Protein AF-A0A098LAG1-F1 (afdb_monomer_lite)

Secondary structure (DSSP, 8-state):
---HHHHHHHHHHHHHHHHHHHHHT---HHHHHHHHHHTT---S-HHHHS-HHHHHHHHHHHHHT-SEEEETTEEEETTT--B-

Sequence (84 aa):
MKSKKWILIVSVLLIAAGVLYFFVFRLTKSKAIKIITEAGNSSANLQSGFETDYLIAWAKGTKAGTSTFEYNGNIYNTKGGKKI

Structure (mmCIF, N/CA/C/O backbone):
data_AF-A0A098LAG1-F1
#
_entry.id   AF-A0A098LAG1-F1
#
loop_
_atom_site.group_PDB
_atom_site.id
_atom_site.type_symbol
_atom_site.label_atom_id
_atom_site.label_alt_id
_atom_site.label_comp_id
_atom_site.label_asym_id
_atom_site.label_entity_id
_atom_site.label_seq_id
_atom_site.pdbx_PDB_ins_code
_atom_site.Cartn_x
_atom_site.Cartn_y
_atom_site.Cartn_z
_atom_site.occupancy
_atom_site.B_iso_or_equiv
_atom_site.auth_seq_id
_atom_site.auth_comp_id
_atom_site.auth_asym_id
_atom_site.auth_atom_id
_atom_site.pdbx_PDB_model_num
ATOM 1 N N . MET A 1 1 ? -42.317 10.171 -10.966 1.00 53.59 1 MET A N 1
ATOM 2 C CA . MET A 1 1 ? -41.409 9.445 -11.889 1.00 53.59 1 MET A CA 1
ATOM 3 C C . MET A 1 1 ? -40.247 10.357 -12.266 1.00 53.59 1 MET A C 1
ATOM 5 O O . MET A 1 1 ? -40.492 11.384 -12.884 1.00 53.59 1 MET A O 1
ATOM 9 N N . LYS A 1 2 ? -39.003 10.052 -11.862 1.00 53.50 2 LYS A N 1
ATOM 10 C CA . LYS A 1 2 ? -37.830 10.841 -12.293 1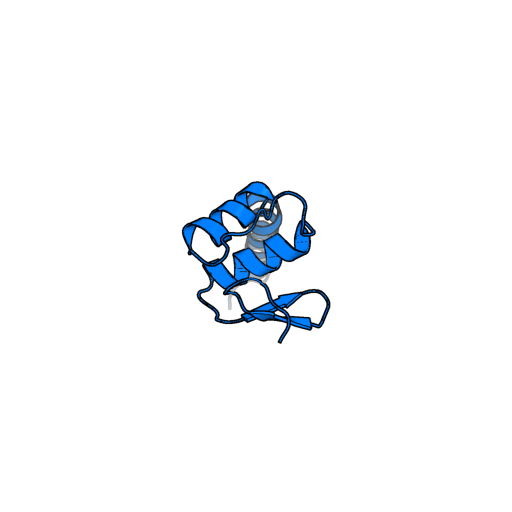.00 53.50 2 LYS A CA 1
ATOM 11 C C . LYS A 1 2 ? -37.576 10.579 -13.782 1.00 53.50 2 LYS A C 1
ATOM 13 O O . LYS A 1 2 ? -37.621 9.431 -14.219 1.00 53.50 2 LYS A O 1
ATOM 18 N N . SER A 1 3 ? -37.382 11.638 -14.566 1.00 65.88 3 SER A N 1
ATOM 19 C CA . SER A 1 3 ? -37.251 11.538 -16.022 1.00 65.88 3 SER A CA 1
ATOM 20 C C . SER A 1 3 ? -35.960 10.808 -16.411 1.00 65.88 3 SER A C 1
ATOM 22 O O . SER A 1 3 ? -34.928 10.956 -15.756 1.00 65.88 3 SER A O 1
ATOM 24 N N . LYS A 1 4 ? -35.993 10.034 -17.504 1.00 66.50 4 LYS A N 1
ATOM 25 C CA . LYS A 1 4 ? -34.838 9.252 -17.994 1.00 66.50 4 LYS A CA 1
ATOM 26 C C . LYS A 1 4 ? -33.573 10.108 -18.203 1.00 66.50 4 LYS A C 1
ATOM 28 O O . LYS A 1 4 ? -32.465 9.616 -18.023 1.00 66.50 4 LYS A O 1
ATOM 33 N N . LYS A 1 5 ? -33.739 11.406 -18.498 1.00 69.69 5 LYS A N 1
ATOM 34 C CA . LYS A 1 5 ? -32.647 12.389 -18.639 1.00 69.69 5 LYS A CA 1
ATOM 35 C C . LYS A 1 5 ? -31.901 12.646 -17.322 1.00 69.69 5 LYS A C 1
ATOM 37 O O . LYS A 1 5 ? -30.687 12.803 -17.331 1.00 69.69 5 LYS A O 1
ATOM 42 N N . TRP A 1 6 ? -32.608 12.635 -16.193 1.00 70.25 6 TRP A N 1
ATOM 43 C CA . TRP A 1 6 ? -32.022 12.844 -14.865 1.00 70.25 6 TRP A CA 1
ATOM 44 C C . TRP A 1 6 ? -31.154 11.663 -14.420 1.00 70.25 6 TRP A C 1
ATOM 46 O O . TRP A 1 6 ? -30.098 11.858 -13.829 1.00 70.25 6 TRP A O 1
ATOM 56 N N . ILE A 1 7 ? -31.573 10.439 -14.751 1.00 69.56 7 ILE A N 1
ATOM 57 C CA . ILE A 1 7 ? -30.809 9.216 -14.457 1.00 69.56 7 ILE A CA 1
ATOM 58 C C . ILE A 1 7 ? -29.484 9.225 -15.232 1.00 69.56 7 ILE A C 1
ATOM 60 O O . ILE A 1 7 ? -28.433 8.964 -14.658 1.00 69.56 7 ILE A O 1
ATOM 64 N N . LEU A 1 8 ? -29.525 9.621 -16.507 1.00 72.62 8 LEU A N 1
ATOM 65 C CA . LEU A 1 8 ? -28.344 9.719 -17.368 1.00 72.62 8 LEU A CA 1
ATOM 66 C C . LEU A 1 8 ? -27.309 10.731 -16.850 1.00 72.62 8 LEU A C 1
ATOM 68 O O . LEU A 1 8 ? -26.122 10.420 -16.807 1.00 72.62 8 LEU A O 1
ATOM 72 N N . ILE A 1 9 ? -27.749 11.909 -16.399 1.00 71.69 9 ILE A N 1
ATOM 73 C CA . ILE A 1 9 ? -26.857 12.948 -15.854 1.00 71.69 9 ILE A CA 1
ATOM 74 C C . ILE A 1 9 ? -26.163 12.465 -14.572 1.00 71.69 9 ILE A C 1
ATOM 76 O O . ILE A 1 9 ? -24.953 12.634 -14.421 1.00 71.69 9 ILE A O 1
ATOM 80 N N . VAL A 1 10 ? -26.905 11.816 -13.670 1.00 71.44 10 VAL A N 1
ATOM 81 C CA . VAL A 1 10 ? -26.345 11.271 -12.423 1.00 71.44 10 VAL A CA 1
ATOM 82 C C . VAL A 1 10 ? -25.341 10.152 -12.711 1.00 71.44 10 VAL A C 1
ATOM 84 O O . VAL A 1 10 ? -24.274 10.118 -12.099 1.00 71.44 10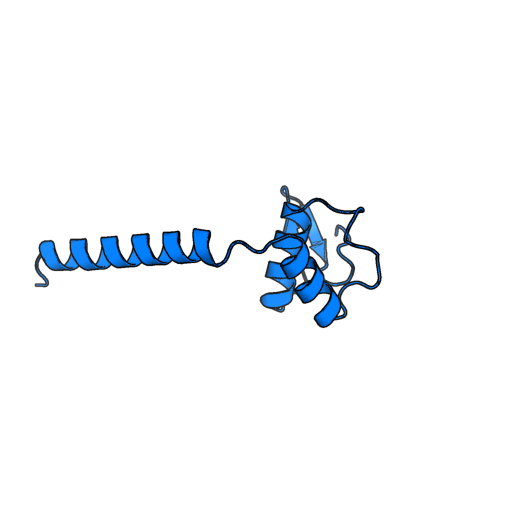 VAL A O 1
ATOM 87 N N . SER A 1 11 ? -25.629 9.274 -13.674 1.00 66.56 11 SER A N 1
ATOM 88 C CA . SER A 1 11 ? -24.701 8.213 -14.079 1.00 66.56 11 SER A CA 1
ATOM 89 C C . SER A 1 11 ? -23.402 8.765 -14.669 1.00 66.56 11 SER A C 1
ATOM 91 O O . SER A 1 11 ? -22.328 8.300 -14.299 1.00 66.56 11 SER A O 1
ATOM 93 N N . VAL A 1 12 ? -23.470 9.783 -15.531 1.00 74.50 12 VAL A N 1
ATOM 94 C CA . VAL A 1 12 ? -22.270 10.415 -16.109 1.00 74.50 12 VAL A CA 1
ATOM 95 C C . VAL A 1 12 ? -21.426 11.099 -15.030 1.00 74.50 12 VAL A C 1
ATOM 97 O O . VAL A 1 12 ? -20.206 10.960 -15.040 1.00 74.50 12 VAL A O 1
ATOM 100 N N . LEU A 1 13 ? -22.053 11.768 -14.057 1.00 68.12 13 LEU A N 1
ATOM 101 C CA . LEU A 1 13 ? -21.352 12.387 -12.925 1.00 68.12 13 LEU A CA 1
ATOM 102 C C . LEU A 1 13 ? -20.653 11.360 -12.025 1.00 68.12 13 LEU A C 1
ATOM 104 O O . LEU A 1 13 ? -19.518 11.588 -11.611 1.00 68.12 13 LEU A O 1
ATOM 108 N N . LEU A 1 14 ? -21.288 10.217 -11.757 1.00 66.12 14 LEU A N 1
ATOM 109 C CA . LEU A 1 14 ? -20.685 9.136 -10.970 1.00 66.12 14 LEU A CA 1
ATOM 110 C C . LEU A 1 14 ? -19.495 8.492 -11.687 1.00 66.12 14 LEU A C 1
ATOM 112 O O . LEU A 1 14 ? -18.463 8.245 -11.064 1.00 66.12 14 LEU A O 1
ATOM 116 N N . ILE A 1 15 ? -19.606 8.267 -12.999 1.00 71.19 15 ILE A N 1
ATOM 117 C CA . ILE A 1 15 ? -18.506 7.729 -13.809 1.00 71.19 15 ILE A CA 1
ATOM 118 C C . ILE A 1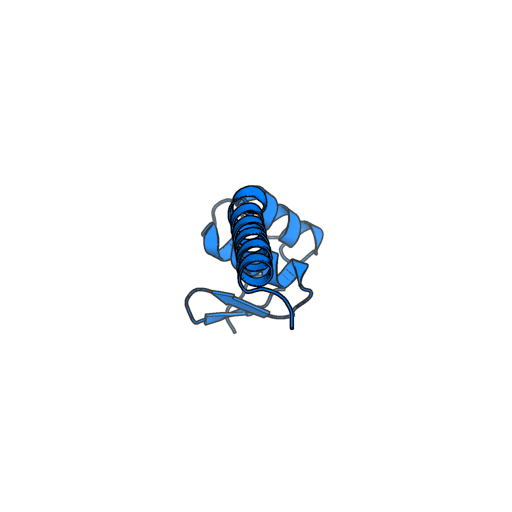 15 ? -17.357 8.739 -13.865 1.00 71.19 15 ILE A C 1
ATOM 120 O O . ILE A 1 15 ? -16.211 8.371 -13.623 1.00 71.19 15 ILE A O 1
ATOM 124 N N . ALA A 1 16 ? -17.654 10.018 -14.108 1.00 61.88 16 ALA A N 1
ATOM 125 C CA . ALA A 1 16 ? -16.650 11.074 -14.130 1.00 61.88 16 ALA A CA 1
ATOM 126 C C . ALA A 1 16 ? -15.930 11.197 -12.781 1.00 61.88 16 ALA A C 1
ATOM 128 O O . ALA A 1 16 ? -14.706 11.260 -12.764 1.00 61.88 16 ALA A O 1
ATOM 129 N N . ALA A 1 17 ? -16.647 11.142 -11.654 1.00 59.69 17 ALA A N 1
ATOM 130 C CA . ALA A 1 17 ? -16.048 11.155 -10.321 1.00 59.69 17 ALA A CA 1
ATOM 131 C C . ALA A 1 17 ? -15.172 9.917 -10.057 1.00 59.69 17 ALA A C 1
ATOM 133 O O . ALA A 1 17 ? -14.080 10.048 -9.504 1.00 59.69 17 ALA A O 1
ATOM 134 N N . GLY A 1 18 ? -15.607 8.730 -10.492 1.00 62.06 18 GLY A N 1
ATOM 135 C CA . GLY A 1 18 ? -14.825 7.496 -10.387 1.00 62.06 18 GLY A CA 1
ATOM 136 C C . GLY A 1 18 ? -13.535 7.540 -11.211 1.00 62.06 18 GLY A C 1
ATOM 137 O O . GLY A 1 18 ? -12.472 7.161 -10.721 1.00 62.06 18 GLY A O 1
ATOM 138 N N . VAL A 1 19 ? -13.601 8.077 -12.431 1.00 59.91 19 VAL A N 1
ATOM 139 C CA . VAL A 1 19 ? -12.434 8.278 -13.303 1.00 59.91 19 VAL A CA 1
ATOM 140 C C . VAL A 1 19 ? -11.509 9.352 -12.726 1.00 59.91 19 VAL A C 1
ATOM 142 O O . VAL A 1 19 ? -10.299 9.146 -12.666 1.00 59.91 19 VAL A O 1
ATOM 145 N N . LEU A 1 20 ? -12.045 10.467 -12.225 1.00 52.25 20 LEU A N 1
ATOM 146 C CA . LEU A 1 20 ? -11.243 11.530 -11.616 1.00 52.25 20 LEU A CA 1
ATOM 147 C C . LEU A 1 20 ? -10.550 11.042 -10.339 1.00 52.25 20 LEU A C 1
ATOM 149 O O . LEU A 1 20 ? -9.377 11.333 -10.137 1.00 52.25 20 LEU A O 1
ATOM 153 N N . TYR A 1 21 ? -11.219 10.228 -9.521 1.00 57.72 21 TYR A N 1
ATOM 154 C CA . TYR A 1 21 ? -10.594 9.534 -8.396 1.00 57.72 21 TYR A CA 1
ATOM 155 C C . TYR A 1 21 ? -9.474 8.601 -8.877 1.00 57.72 21 TYR A C 1
ATOM 157 O O . TYR A 1 21 ? -8.368 8.639 -8.346 1.00 57.72 21 TYR A O 1
ATOM 165 N N . PHE A 1 22 ? -9.706 7.825 -9.935 1.00 55.75 22 PHE A N 1
ATOM 166 C CA . PHE A 1 22 ? -8.695 6.929 -10.496 1.00 55.75 22 PHE A CA 1
ATOM 167 C C . PHE A 1 22 ? -7.449 7.672 -11.013 1.00 55.75 22 PHE A C 1
ATOM 169 O O . PHE A 1 22 ? -6.331 7.203 -10.802 1.00 55.75 22 PHE A O 1
ATOM 176 N N . PHE A 1 23 ? -7.613 8.840 -11.644 1.00 51.62 23 PHE A N 1
ATOM 177 C CA . PHE A 1 23 ? -6.504 9.628 -12.196 1.00 51.62 23 PHE A CA 1
ATOM 178 C C . PHE A 1 23 ? -5.827 10.556 -11.172 1.00 51.62 23 PHE A C 1
ATOM 180 O O . PHE A 1 23 ? -4.600 10.650 -11.163 1.00 51.62 23 PHE A O 1
ATOM 187 N N . VAL A 1 24 ? -6.579 11.205 -10.277 1.00 53.03 24 VAL A N 1
ATOM 188 C CA . VAL A 1 24 ? -6.050 12.161 -9.281 1.00 53.03 24 VAL A CA 1
ATOM 189 C C . VAL A 1 24 ? -5.479 11.450 -8.049 1.00 53.03 24 VAL A C 1
ATOM 191 O O . VAL A 1 24 ? -4.477 11.894 -7.487 1.00 53.03 24 VAL A O 1
ATOM 194 N N . PHE A 1 25 ? -6.055 10.313 -7.646 1.00 58.44 25 PHE A N 1
ATOM 195 C CA . PHE A 1 25 ? -5.584 9.505 -6.515 1.00 58.44 25 PHE A CA 1
ATOM 196 C C . PHE A 1 25 ? -4.697 8.325 -6.926 1.00 58.44 25 PHE A C 1
ATOM 198 O O . PHE A 1 25 ? -4.554 7.378 -6.148 1.00 58.44 25 PHE A O 1
ATOM 205 N N . ARG A 1 26 ? -4.030 8.367 -8.092 1.00 68.06 26 ARG A N 1
ATOM 206 C CA . ARG A 1 26 ? -2.923 7.431 -8.347 1.00 68.06 26 ARG A CA 1
ATOM 207 C C . ARG A 1 26 ? -1.885 7.598 -7.236 1.00 68.06 26 ARG A C 1
ATOM 209 O O . ARG A 1 26 ? -1.129 8.572 -7.197 1.00 68.06 26 ARG A O 1
ATOM 216 N N . LEU A 1 27 ? -1.876 6.652 -6.297 1.00 74.50 27 LEU A N 1
ATOM 217 C CA . LEU A 1 27 ? -0.804 6.537 -5.327 1.00 74.50 27 LEU A CA 1
ATOM 218 C C . LEU A 1 27 ? 0.473 6.290 -6.120 1.00 74.50 27 LEU A C 1
ATOM 220 O O . LEU A 1 27 ? 0.599 5.293 -6.821 1.00 74.50 27 LEU A O 1
ATOM 224 N N . THR A 1 28 ? 1.414 7.216 -6.021 1.00 86.62 28 THR A N 1
ATOM 225 C CA . THR A 1 28 ? 2.763 6.991 -6.525 1.00 86.62 28 THR A CA 1
ATOM 226 C C . THR A 1 28 ? 3.516 6.096 -5.549 1.00 86.62 28 THR A C 1
ATOM 228 O O . THR A 1 28 ? 3.189 6.057 -4.359 1.00 86.62 28 THR A O 1
ATOM 231 N N . LYS A 1 29 ? 4.575 5.430 -6.025 1.00 87.88 29 LYS A N 1
ATOM 232 C CA . LYS A 1 29 ? 5.458 4.608 -5.183 1.00 87.88 29 LYS A CA 1
ATOM 233 C C . LYS A 1 29 ? 5.893 5.347 -3.912 1.00 87.88 29 LYS A C 1
ATOM 235 O O . LYS A 1 29 ? 5.751 4.828 -2.814 1.00 87.88 29 LYS A O 1
ATOM 240 N N . SER A 1 30 ? 6.335 6.598 -4.055 1.00 88.81 30 SER A N 1
ATOM 241 C CA . SER A 1 30 ? 6.766 7.433 -2.926 1.00 88.81 30 SER A CA 1
ATOM 242 C C . SER A 1 30 ? 5.641 7.705 -1.914 1.00 88.81 30 SER A C 1
ATOM 244 O O . SER A 1 30 ? 5.862 7.574 -0.712 1.00 88.81 30 SER A O 1
ATOM 246 N N . LYS A 1 31 ? 4.417 8.011 -2.374 1.00 89.31 31 LYS A N 1
ATOM 247 C CA . LYS A 1 31 ? 3.262 8.208 -1.478 1.00 89.31 31 LYS A CA 1
ATOM 248 C C . LYS A 1 31 ? 2.873 6.916 -0.760 1.00 89.31 31 LYS A C 1
ATOM 250 O O . LYS A 1 31 ? 2.529 6.961 0.415 1.00 89.31 31 LYS A O 1
ATOM 255 N N . ALA A 1 32 ? 2.933 5.785 -1.459 1.00 90.75 32 ALA A N 1
ATOM 256 C CA . ALA A 1 32 ? 2.653 4.479 -0.879 1.00 90.75 32 ALA A CA 1
ATOM 257 C C . ALA A 1 32 ? 3.650 4.133 0.235 1.00 90.75 32 ALA A C 1
ATOM 259 O O . ALA A 1 32 ? 3.235 3.812 1.344 1.00 90.75 32 ALA A O 1
ATOM 260 N N . ILE A 1 33 ? 4.950 4.303 -0.028 1.00 91.62 33 ILE A N 1
ATOM 261 C CA . ILE A 1 33 ? 6.010 4.115 0.973 1.00 91.62 33 ILE A CA 1
ATOM 262 C C . ILE A 1 33 ? 5.768 5.017 2.182 1.00 91.62 33 ILE A C 1
ATOM 264 O O . ILE A 1 33 ? 5.763 4.527 3.304 1.00 91.62 33 ILE A O 1
ATOM 268 N N . LYS A 1 34 ? 5.489 6.308 1.956 1.00 91.81 34 LYS A N 1
ATOM 269 C CA . LYS A 1 34 ? 5.214 7.263 3.035 1.00 91.81 34 LYS A CA 1
ATOM 270 C C . LYS A 1 34 ? 4.077 6.788 3.946 1.00 91.81 34 LYS A C 1
ATOM 272 O O . LYS A 1 34 ? 4.264 6.754 5.153 1.00 91.81 34 LYS A O 1
ATOM 277 N N . ILE A 1 35 ? 2.953 6.349 3.377 1.00 91.06 35 ILE A N 1
ATOM 278 C CA . ILE A 1 35 ? 1.805 5.834 4.146 1.00 91.06 35 ILE A CA 1
ATOM 279 C C . ILE A 1 35 ? 2.189 4.610 4.987 1.00 91.06 35 ILE A C 1
ATOM 281 O O . ILE A 1 35 ? 1.811 4.520 6.153 1.00 91.06 35 ILE A O 1
ATOM 285 N N . ILE A 1 36 ? 2.935 3.665 4.410 1.00 91.62 36 ILE A N 1
ATOM 286 C CA . ILE A 1 36 ? 3.351 2.440 5.106 1.00 91.62 36 ILE A CA 1
ATOM 287 C C . ILE A 1 36 ? 4.306 2.776 6.261 1.00 91.62 36 ILE A C 1
ATOM 289 O O . ILE A 1 36 ? 4.146 2.256 7.366 1.00 91.62 36 ILE A O 1
ATOM 293 N N . THR A 1 37 ? 5.282 3.655 6.023 1.00 91.12 37 THR A N 1
ATOM 294 C CA . THR A 1 37 ? 6.281 4.046 7.024 1.00 91.12 37 THR A CA 1
ATOM 295 C C . THR A 1 37 ? 5.674 4.900 8.138 1.00 91.12 37 THR A C 1
ATOM 297 O O . THR A 1 37 ? 5.948 4.640 9.305 1.00 91.12 37 THR A O 1
ATOM 300 N N . GLU A 1 38 ? 4.815 5.873 7.817 1.00 91.31 38 GLU A N 1
ATOM 301 C CA . GLU A 1 38 ? 4.131 6.715 8.816 1.00 91.31 38 GLU A CA 1
ATOM 302 C C . GLU A 1 38 ? 3.209 5.897 9.727 1.00 91.31 38 GLU A C 1
ATOM 304 O O . GLU A 1 38 ? 3.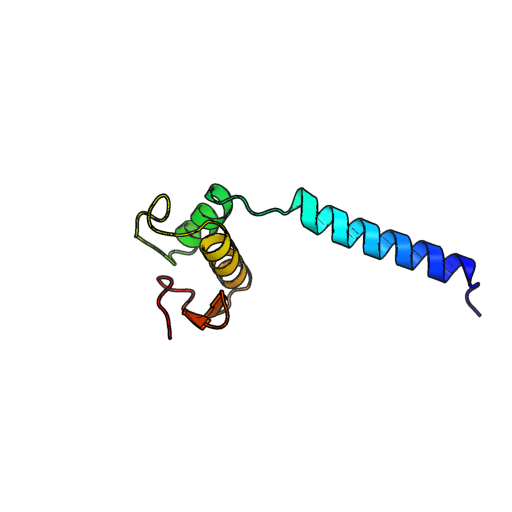085 6.200 10.910 1.00 91.31 38 GLU A O 1
ATOM 309 N N . ALA A 1 39 ? 2.613 4.820 9.209 1.00 88.06 39 ALA A N 1
ATOM 310 C CA . ALA A 1 39 ? 1.828 3.883 10.008 1.00 88.06 39 ALA A CA 1
ATOM 311 C C . ALA A 1 39 ? 2.682 2.923 10.865 1.00 88.06 39 ALA A C 1
ATOM 313 O O . ALA A 1 39 ? 2.127 2.063 11.545 1.00 88.06 39 ALA A O 1
ATOM 314 N N . GLY A 1 40 ? 4.017 3.008 10.808 1.00 89.12 40 GLY A N 1
ATOM 315 C CA . GLY A 1 40 ? 4.924 2.102 11.522 1.00 89.12 40 GLY A CA 1
ATOM 316 C C . GLY A 1 40 ? 4.904 0.663 10.995 1.00 89.12 40 GLY A C 1
ATOM 317 O O . GLY A 1 40 ? 5.370 -0.256 11.664 1.00 89.12 40 GLY A O 1
ATOM 318 N N . ASN A 1 41 ? 4.362 0.449 9.795 1.00 87.38 41 ASN A N 1
ATOM 319 C CA . ASN A 1 41 ? 4.149 -0.879 9.231 1.00 87.38 41 ASN A CA 1
ATOM 320 C C . ASN A 1 41 ? 5.384 -1.443 8.517 1.00 87.38 41 ASN A C 1
ATOM 322 O O . ASN A 1 41 ? 5.397 -2.626 8.182 1.00 87.38 41 ASN A O 1
ATOM 326 N N . SER A 1 42 ? 6.426 -0.640 8.293 1.00 83.81 42 SER A N 1
ATOM 327 C CA . SER A 1 42 ? 7.708 -1.109 7.767 1.00 83.81 42 SER A CA 1
ATOM 328 C C . SER A 1 42 ? 8.872 -0.273 8.291 1.00 83.81 42 SER A C 1
ATOM 330 O O . SER A 1 42 ? 8.801 0.954 8.317 1.00 83.81 42 SER A O 1
ATOM 332 N N . SER A 1 43 ? 9.965 -0.951 8.639 1.00 72.06 43 SER A N 1
ATOM 333 C CA . SER A 1 43 ? 11.285 -0.370 8.915 1.00 72.06 43 SER A CA 1
ATOM 334 C C . SER A 1 43 ? 12.300 -0.644 7.794 1.00 72.06 43 SER A C 1
ATOM 336 O O . SER A 1 43 ? 13.452 -0.224 7.884 1.00 72.06 43 SER A O 1
ATOM 338 N N . ALA A 1 44 ? 11.893 -1.360 6.740 1.00 75.12 44 ALA A N 1
ATOM 339 C CA . ALA A 1 44 ? 12.764 -1.769 5.643 1.00 75.12 44 ALA A CA 1
ATOM 340 C C . ALA A 1 44 ? 12.882 -0.685 4.559 1.00 75.12 44 ALA A C 1
ATOM 342 O O . ALA A 1 44 ? 11.983 0.138 4.377 1.00 75.12 44 ALA A O 1
ATOM 343 N N . ASN A 1 45 ? 13.964 -0.726 3.773 1.00 81.44 45 ASN A N 1
ATOM 344 C CA . ASN A 1 45 ? 14.115 0.141 2.605 1.00 81.44 45 ASN A CA 1
ATOM 345 C C . ASN A 1 45 ? 13.177 -0.313 1.468 1.00 81.44 45 ASN A C 1
ATOM 347 O O . ASN A 1 45 ? 13.532 -1.132 0.620 1.00 81.44 45 ASN A O 1
ATOM 351 N N . LEU A 1 46 ? 11.954 0.224 1.462 1.00 85.50 46 LEU A N 1
ATOM 352 C CA . LEU A 1 46 ? 10.899 -0.122 0.503 1.00 85.50 46 LEU A CA 1
ATOM 353 C C . LEU A 1 46 ? 11.150 0.419 -0.919 1.00 85.50 46 LEU A C 1
ATOM 355 O O . LEU A 1 46 ? 10.451 0.038 -1.859 1.00 85.50 46 LEU A O 1
ATOM 359 N N . GLN A 1 47 ? 12.134 1.306 -1.099 1.00 81.69 47 GLN A N 1
ATOM 360 C CA . GLN A 1 47 ? 12.366 2.020 -2.357 1.00 81.69 47 GLN A CA 1
ATOM 361 C C . GLN A 1 47 ? 12.825 1.088 -3.494 1.00 81.69 47 GLN A C 1
ATOM 363 O O . GLN A 1 47 ? 12.410 1.281 -4.639 1.00 81.69 47 GLN A O 1
ATOM 368 N N . SER A 1 48 ? 13.644 0.074 -3.199 1.00 80.25 48 SER A N 1
ATOM 369 C CA . SER A 1 48 ? 14.247 -0.828 -4.197 1.00 80.25 48 SER A CA 1
ATOM 370 C C . SER A 1 48 ? 13.819 -2.294 -4.076 1.00 80.25 48 SER A C 1
ATOM 372 O O . SER A 1 48 ? 13.989 -3.036 -5.035 1.00 80.25 48 SER A O 1
ATOM 374 N N . GLY A 1 49 ? 13.244 -2.714 -2.944 1.00 80.88 49 GLY A N 1
ATOM 375 C CA . GLY A 1 49 ? 12.918 -4.126 -2.694 1.00 80.88 49 GLY A CA 1
ATOM 376 C C . GLY A 1 49 ? 11.546 -4.588 -3.187 1.00 80.88 49 GLY A C 1
ATOM 377 O O . GLY A 1 49 ? 11.278 -5.784 -3.192 1.00 80.88 49 GLY A O 1
ATOM 378 N N . PHE A 1 50 ? 10.668 -3.658 -3.573 1.00 87.75 50 PHE A N 1
ATOM 379 C CA . PHE A 1 50 ? 9.275 -3.973 -3.883 1.00 87.75 50 PHE A CA 1
ATOM 380 C C . PHE A 1 50 ? 8.779 -3.272 -5.143 1.00 87.75 50 PHE A C 1
ATOM 382 O O . PHE A 1 50 ? 9.154 -2.128 -5.454 1.00 87.75 50 PHE A O 1
ATOM 389 N N . GLU A 1 51 ? 7.883 -3.968 -5.838 1.00 90.19 51 GLU A N 1
ATOM 390 C CA . GLU A 1 51 ? 7.157 -3.440 -6.983 1.00 90.19 51 GLU A CA 1
ATOM 391 C C . GLU A 1 51 ? 6.217 -2.304 -6.575 1.00 90.19 51 GLU A C 1
ATOM 393 O O . GLU A 1 51 ? 5.687 -2.254 -5.463 1.00 90.19 51 GLU A O 1
ATOM 398 N N . TH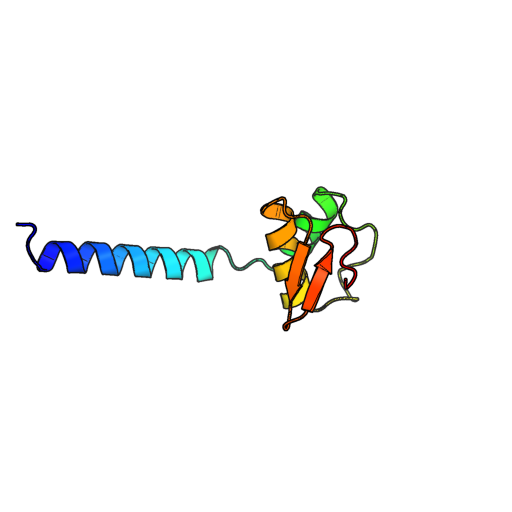R A 1 52 ? 5.996 -1.370 -7.498 1.00 89.50 52 THR A N 1
ATOM 399 C CA . THR A 1 52 ? 5.135 -0.208 -7.253 1.00 89.50 52 THR A CA 1
ATOM 400 C C . THR A 1 52 ? 3.709 -0.631 -6.910 1.00 89.50 52 THR A C 1
ATOM 402 O O . THR A 1 52 ? 3.155 -0.134 -5.932 1.00 89.50 52 THR A O 1
ATOM 405 N N . ASP A 1 53 ? 3.136 -1.577 -7.655 1.00 89.12 53 ASP A N 1
ATOM 406 C CA . ASP A 1 53 ? 1.754 -2.018 -7.444 1.00 89.12 53 ASP A CA 1
ATOM 407 C C . ASP A 1 53 ? 1.581 -2.777 -6.126 1.00 89.12 53 ASP A C 1
ATOM 409 O O . ASP A 1 53 ? 0.572 -2.595 -5.442 1.00 89.12 53 ASP A O 1
ATOM 413 N N . TYR A 1 54 ? 2.603 -3.534 -5.713 1.00 91.81 54 TYR A N 1
ATOM 414 C CA . TYR A 1 54 ? 2.649 -4.160 -4.393 1.00 91.81 54 TYR A CA 1
ATOM 415 C C . TYR A 1 54 ? 2.581 -3.116 -3.278 1.00 91.81 54 TYR A C 1
ATOM 417 O O . TYR A 1 54 ? 1.741 -3.197 -2.382 1.00 91.81 54 TYR A O 1
ATOM 425 N N . LEU A 1 55 ? 3.427 -2.086 -3.358 1.00 93.00 55 LEU A N 1
ATOM 426 C CA . LEU A 1 55 ? 3.449 -1.006 -2.373 1.00 93.00 55 LEU A CA 1
ATOM 427 C C . LEU A 1 55 ? 2.134 -0.228 -2.362 1.00 93.00 55 LEU A C 1
ATOM 429 O O . LEU A 1 55 ? 1.663 0.161 -1.298 1.00 93.00 55 LEU A O 1
ATOM 433 N N . ILE A 1 56 ? 1.509 -0.019 -3.522 1.00 91.50 56 ILE A N 1
ATOM 434 C CA . ILE A 1 56 ? 0.199 0.629 -3.611 1.00 91.50 56 ILE A CA 1
ATOM 435 C C . ILE A 1 56 ? -0.878 -0.223 -2.931 1.00 91.50 56 ILE A C 1
ATOM 437 O O . ILE A 1 56 ? -1.685 0.326 -2.179 1.00 91.50 56 ILE A O 1
ATOM 441 N N . ALA A 1 57 ? -0.908 -1.537 -3.170 1.00 90.69 57 ALA A N 1
ATOM 442 C CA . ALA A 1 57 ? -1.852 -2.449 -2.523 1.00 90.69 57 ALA A CA 1
ATOM 443 C C . ALA A 1 57 ? -1.660 -2.462 -0.999 1.00 90.69 57 ALA A C 1
ATOM 445 O O . ALA A 1 57 ? -2.625 -2.302 -0.247 1.00 90.69 57 ALA A O 1
ATOM 446 N N . TRP A 1 58 ? -0.408 -2.529 -0.549 1.00 92.44 58 TRP A N 1
ATOM 447 C CA . TRP A 1 58 ? -0.054 -2.463 0.863 1.00 92.44 58 TRP A CA 1
ATOM 448 C C . TRP A 1 58 ? -0.492 -1.137 1.495 1.00 92.44 58 TRP A C 1
ATOM 450 O O . TRP A 1 58 ? -1.222 -1.129 2.487 1.00 92.44 58 TRP A O 1
ATOM 460 N N . ALA A 1 59 ? -0.143 -0.003 0.887 1.00 91.38 59 ALA A N 1
ATOM 461 C CA . ALA A 1 59 ? -0.521 1.317 1.380 1.00 91.38 59 ALA A CA 1
ATOM 462 C C . ALA A 1 59 ? -2.044 1.513 1.440 1.00 91.38 59 ALA A C 1
ATOM 464 O O . ALA A 1 59 ? -2.540 2.171 2.355 1.00 91.38 59 ALA A O 1
ATOM 465 N N . LYS A 1 60 ? -2.802 0.927 0.502 1.00 89.19 60 LYS A N 1
ATOM 466 C CA . LYS A 1 60 ? -4.272 0.920 0.547 1.00 89.19 60 LYS A CA 1
ATOM 467 C C . LYS A 1 60 ? -4.793 0.156 1.764 1.00 89.19 60 LYS A C 1
ATOM 469 O O . LYS A 1 60 ? -5.617 0.712 2.484 1.00 89.19 60 LYS A O 1
ATOM 474 N N . GLY A 1 61 ? -4.288 -1.052 2.023 1.00 87.88 61 GLY A N 1
ATOM 475 C CA . GLY A 1 61 ? -4.651 -1.826 3.218 1.00 87.88 61 GLY A CA 1
ATOM 476 C C . GLY A 1 61 ? -4.292 -1.094 4.514 1.00 87.88 61 GLY A C 1
ATOM 477 O O . GLY A 1 61 ? -5.124 -0.939 5.404 1.00 87.88 61 GLY A O 1
ATOM 478 N N . THR A 1 62 ? -3.088 -0.518 4.578 1.00 89.50 62 THR A N 1
ATOM 479 C CA . THR A 1 62 ? -2.649 0.320 5.703 1.00 89.50 62 THR A CA 1
ATOM 480 C C . THR A 1 62 ? -3.579 1.509 5.936 1.00 89.50 62 THR A C 1
ATOM 482 O O . THR A 1 62 ? -4.012 1.729 7.062 1.00 89.50 62 THR A O 1
ATOM 485 N N . LYS A 1 63 ? -3.934 2.256 4.885 1.00 87.06 63 LYS A N 1
ATOM 486 C CA . LYS A 1 63 ? -4.834 3.411 4.999 1.00 87.06 63 LYS A CA 1
ATOM 487 C C . LYS A 1 63 ? -6.258 3.008 5.394 1.00 87.06 63 LYS A C 1
ATOM 489 O O . LYS A 1 63 ? -6.932 3.771 6.077 1.00 87.06 63 LYS A O 1
ATOM 494 N N . ALA A 1 64 ? -6.708 1.830 4.969 1.00 85.12 64 ALA A N 1
ATOM 495 C CA . ALA A 1 64 ? -7.995 1.264 5.360 1.00 85.12 64 ALA A CA 1
ATOM 496 C C . ALA A 1 64 ? -8.003 0.714 6.801 1.00 85.12 64 ALA A C 1
ATOM 498 O O . ALA A 1 64 ? -9.069 0.374 7.305 1.00 85.12 64 ALA A O 1
ATOM 499 N N . GLY A 1 65 ? -6.843 0.623 7.465 1.00 84.19 65 GLY A N 1
ATOM 500 C CA . GLY A 1 65 ? -6.722 0.065 8.813 1.00 84.19 65 GLY A CA 1
ATOM 501 C C . GLY A 1 65 ? -6.900 -1.454 8.869 1.00 84.19 65 GLY A C 1
ATOM 502 O O . GLY A 1 65 ? -7.180 -1.997 9.936 1.00 84.19 65 GLY A O 1
ATOM 503 N N . THR A 1 66 ? -6.761 -2.155 7.740 1.00 86.50 66 THR A N 1
ATOM 504 C CA . THR A 1 66 ? -6.883 -3.616 7.692 1.00 86.50 66 THR A CA 1
ATOM 505 C C . THR A 1 66 ? -5.595 -4.282 8.177 1.00 86.50 66 THR A C 1
ATOM 507 O O . THR A 1 66 ? -4.498 -3.732 8.058 1.00 86.50 66 THR A O 1
ATOM 510 N N . SER A 1 67 ? -5.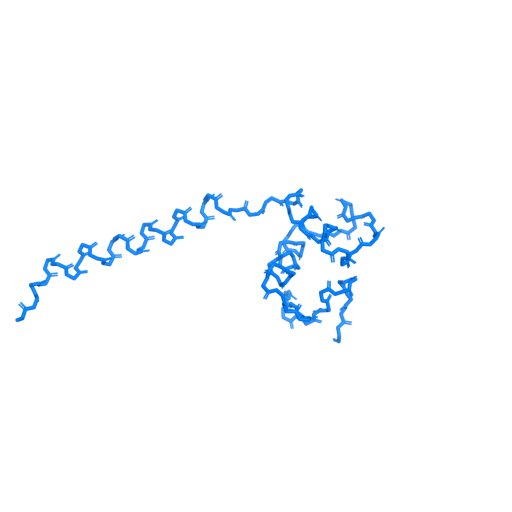701 -5.492 8.731 1.00 89.19 67 SER A N 1
ATOM 511 C CA . SER A 1 67 ? -4.538 -6.309 9.117 1.00 89.19 67 SER A CA 1
ATOM 512 C C . SER A 1 67 ? -3.878 -7.009 7.925 1.00 89.19 67 SER A C 1
ATOM 514 O O . SER A 1 67 ? -2.741 -7.466 8.025 1.00 89.19 67 SER A O 1
ATOM 516 N N . THR A 1 68 ? -4.574 -7.085 6.791 1.00 90.38 68 THR A N 1
ATOM 517 C CA . THR A 1 68 ? -4.106 -7.758 5.579 1.00 90.38 68 THR A CA 1
ATOM 518 C C . THR A 1 68 ? -4.415 -6.954 4.320 1.00 90.38 68 THR A C 1
ATOM 520 O O . THR A 1 68 ? -5.258 -6.052 4.323 1.00 90.38 68 THR A O 1
ATOM 523 N N . PHE A 1 69 ? -3.712 -7.271 3.239 1.00 89.69 69 PHE A N 1
ATOM 524 C CA . PHE A 1 69 ? -4.004 -6.800 1.890 1.00 89.69 69 PHE A CA 1
ATOM 525 C C . PHE A 1 69 ? -3.744 -7.919 0.882 1.00 89.69 69 PHE A C 1
ATOM 527 O O . PHE A 1 69 ? -2.919 -8.802 1.116 1.00 89.69 69 PHE A O 1
ATOM 534 N N . GLU A 1 70 ? -4.452 -7.876 -0.240 1.00 87.69 70 GLU A N 1
ATOM 535 C CA . GLU A 1 70 ? -4.264 -8.823 -1.333 1.00 87.69 70 GLU A CA 1
ATOM 536 C C . GLU A 1 70 ? -3.383 -8.207 -2.421 1.00 87.69 70 GLU A C 1
ATOM 538 O O . GLU A 1 70 ? -3.522 -7.030 -2.769 1.00 87.69 70 GLU A O 1
ATOM 543 N N . TYR A 1 71 ? -2.482 -9.010 -2.974 1.00 90.25 71 TYR A N 1
ATOM 544 C CA . TYR A 1 71 ? -1.716 -8.664 -4.158 1.00 90.25 71 TYR A CA 1
ATOM 545 C C . TYR A 1 71 ? -1.434 -9.920 -4.986 1.00 90.25 71 TYR A C 1
ATOM 547 O O . TYR A 1 71 ? -0.973 -10.934 -4.465 1.00 90.25 71 TYR A O 1
ATOM 555 N N . ASN A 1 72 ? -1.711 -9.854 -6.289 1.00 90.38 72 ASN A N 1
ATOM 556 C CA . ASN A 1 72 ? -1.473 -10.952 -7.230 1.00 90.38 72 ASN A CA 1
ATOM 557 C C . ASN A 1 72 ? -2.045 -12.311 -6.752 1.00 90.38 72 ASN A C 1
ATOM 559 O O . ASN A 1 72 ? -1.351 -13.327 -6.779 1.00 90.38 72 ASN A O 1
ATOM 563 N N . GLY A 1 73 ? -3.274 -12.310 -6.216 1.00 88.25 73 GLY A N 1
ATOM 564 C CA . GLY A 1 73 ? -3.961 -13.507 -5.706 1.00 88.25 73 GLY A CA 1
ATOM 565 C C . GLY A 1 73 ? -3.413 -14.072 -4.390 1.00 88.25 73 GLY A C 1
ATOM 566 O O . GLY A 1 73 ? -3.812 -15.155 -3.972 1.00 88.25 73 GLY A O 1
ATOM 567 N N . ASN A 1 74 ? -2.487 -13.370 -3.735 1.00 91.88 74 ASN A N 1
ATOM 568 C CA . ASN A 1 74 ? -1.909 -13.764 -2.455 1.00 91.88 74 ASN A CA 1
ATOM 569 C C . ASN A 1 74 ? -2.281 -12.757 -1.364 1.00 91.88 74 ASN A C 1
ATOM 571 O O . ASN A 1 74 ? -2.407 -11.561 -1.630 1.00 91.88 74 ASN A O 1
ATOM 575 N N . ILE A 1 75 ? -2.403 -13.236 -0.126 1.00 90.81 75 ILE A N 1
ATOM 576 C CA . ILE A 1 75 ? -2.709 -12.406 1.041 1.00 90.81 75 ILE A CA 1
ATOM 577 C C . ILE A 1 75 ? -1.415 -12.105 1.802 1.00 90.81 75 ILE A C 1
ATOM 579 O O . ILE A 1 75 ? -0.598 -12.989 2.059 1.00 90.81 75 ILE A O 1
ATOM 583 N N . TYR A 1 76 ? -1.239 -10.842 2.175 1.00 92.81 76 TYR A N 1
ATOM 584 C CA . TYR A 1 76 ? -0.081 -10.334 2.902 1.00 92.81 76 TYR A CA 1
ATOM 585 C C . TYR A 1 76 ? -0.529 -9.586 4.155 1.00 92.81 76 TYR A C 1
ATOM 587 O O . TYR A 1 76 ? -1.600 -8.983 4.189 1.00 92.81 76 TYR A O 1
ATOM 595 N N . ASN A 1 77 ? 0.307 -9.589 5.187 1.00 93.06 77 ASN A N 1
ATOM 596 C CA . ASN A 1 77 ? 0.098 -8.813 6.404 1.00 93.06 77 ASN A CA 1
ATOM 597 C C . ASN A 1 77 ? 0.471 -7.339 6.174 1.00 93.06 77 ASN A C 1
ATOM 599 O O . ASN A 1 77 ? 1.555 -7.045 5.664 1.00 93.06 77 ASN A O 1
ATOM 603 N N . THR A 1 78 ? -0.378 -6.403 6.607 1.00 91.50 78 THR A N 1
ATOM 604 C CA . THR A 1 78 ? -0.064 -4.966 6.561 1.00 91.50 78 THR A CA 1
ATOM 605 C C . THR A 1 78 ? 1.084 -4.574 7.490 1.00 91.50 78 THR A C 1
ATOM 607 O O . THR A 1 78 ? 1.725 -3.563 7.238 1.00 91.50 78 THR A O 1
ATOM 610 N N . LYS A 1 79 ? 1.418 -5.373 8.506 1.00 89.88 79 LYS A N 1
ATOM 611 C CA . LYS A 1 79 ? 2.630 -5.243 9.324 1.00 89.88 79 LYS A CA 1
ATOM 612 C C . LYS A 1 79 ? 3.775 -6.033 8.693 1.00 89.88 79 LYS A C 1
ATOM 614 O O . LYS A 1 79 ? 3.843 -7.258 8.779 1.00 89.88 79 LYS A O 1
ATOM 619 N N . GLY A 1 80 ? 4.692 -5.317 8.058 1.00 87.94 80 GLY A N 1
ATOM 620 C CA . GLY A 1 80 ? 5.908 -5.857 7.458 1.00 87.94 80 GLY A CA 1
ATOM 621 C C . GLY A 1 80 ? 5.753 -6.434 6.051 1.00 87.94 80 GLY A C 1
ATOM 622 O O . GLY A 1 80 ? 6.768 -6.808 5.471 1.00 87.94 80 GLY A O 1
ATOM 623 N N . GLY A 1 81 ? 4.539 -6.502 5.488 1.00 86.44 81 GLY A N 1
ATOM 624 C CA . GLY A 1 81 ? 4.342 -6.906 4.092 1.00 86.44 81 GLY A CA 1
ATOM 625 C C . GLY A 1 81 ? 4.789 -8.342 3.842 1.00 86.44 81 GLY A C 1
ATOM 626 O O . GLY A 1 81 ? 5.443 -8.629 2.843 1.00 86.44 81 GLY A O 1
ATOM 627 N N . LYS A 1 82 ? 4.520 -9.240 4.791 1.00 89.25 82 LYS A N 1
ATOM 628 C CA . LYS A 1 82 ? 4.875 -10.659 4.680 1.00 89.25 82 LYS A CA 1
ATOM 629 C C . LYS A 1 82 ? 3.674 -11.451 4.193 1.00 89.25 82 LYS A C 1
ATOM 631 O O . LYS A 1 82 ? 2.561 -11.200 4.651 1.00 89.25 82 LYS A O 1
ATOM 636 N N . LYS A 1 83 ? 3.913 -12.397 3.284 1.00 90.06 83 LYS A N 1
ATOM 637 C CA . LYS A 1 83 ? 2.885 -13.332 2.824 1.00 90.06 83 LYS A CA 1
ATOM 638 C C . LYS A 1 83 ? 2.395 -14.180 4.002 1.00 90.06 83 LYS A C 1
ATOM 640 O O . LYS A 1 83 ? 3.211 -14.561 4.844 1.00 90.06 83 LYS A O 1
ATOM 645 N N . ILE A 1 84 ? 1.087 -14.416 4.048 1.00 85.25 84 ILE A N 1
ATOM 646 C CA . ILE A 1 84 ? 0.412 -15.300 5.008 1.00 85.25 84 ILE A CA 1
ATOM 647 C C . ILE A 1 84 ? 0.189 -16.661 4.352 1.00 85.25 84 ILE A C 1
ATOM 649 O O . ILE A 1 84 ? -0.129 -16.680 3.139 1.00 85.25 84 ILE A O 1
#

Foldseek 3Di:
DPDPVVVVVVVVVVVVVVVCCVVVVPQFLVNLVVLLVVLVQDPDPSPPPDDGVLSVQLSVCSVVVHQWGDDPNFIAGNRHGHTD

pLDDT: mean 80.42, std 12.54, range [51.62, 93.06]

Radius of gyration: 17.35 Å; chains: 1; bounding box: 56×28×30 Å

Organism: NCBI:txid153721